Protein AF-A0A2A8SCL5-F1 (afdb_monomer_lite)

pLDDT: mean 75.27, std 8.71, range [51.28, 86.62]

Structure (mmCIF, N/CA/C/O backbone):
data_AF-A0A2A8SCL5-F1
#
_entry.id   AF-A0A2A8SCL5-F1
#
loop_
_atom_site.group_PDB
_atom_site.id
_atom_site.type_symbol
_atom_site.label_atom_id
_atom_site.label_alt_id
_atom_site.label_comp_id
_atom_site.label_asym_id
_atom_site.label_entity_id
_atom_site.label_seq_id
_atom_site.pdbx_PDB_ins_code
_atom_site.Cartn_x
_atom_site.Cartn_y
_atom_site.Cartn_z
_atom_site.occupancy
_atom_site.B_iso_or_equiv
_atom_site.auth_seq_id
_atom_site.auth_comp_id
_atom_site.auth_asym_id
_atom_site.auth_atom_id
_atom_site.pdbx_PDB_model_num
ATOM 1 N N . MET A 1 1 ? 6.049 -10.155 -19.888 1.00 60.50 1 MET A N 1
ATOM 2 C CA . MET A 1 1 ? 5.060 -9.073 -20.096 1.00 60.50 1 MET A CA 1
ATOM 3 C C . MET A 1 1 ? 5.385 -7.900 -19.166 1.00 60.50 1 MET A C 1
ATOM 5 O O . MET A 1 1 ? 4.647 -7.684 -18.212 1.00 60.50 1 MET A O 1
ATOM 9 N N . PRO A 1 2 ? 6.489 -7.173 -19.408 1.00 67.56 2 PRO A N 1
ATOM 10 C CA . PRO A 1 2 ? 6.923 -6.066 -18.543 1.00 67.56 2 PRO A CA 1
ATOM 11 C C . PRO A 1 2 ? 5.839 -4.978 -18.435 1.00 67.56 2 PRO A C 1
ATOM 13 O O . PRO A 1 2 ? 5.325 -4.718 -17.355 1.00 67.56 2 PRO A O 1
ATOM 16 N N . TYR A 1 3 ? 5.296 -4.532 -19.572 1.00 75.12 3 TYR A N 1
ATOM 17 C CA . TYR A 1 3 ? 4.231 -3.520 -19.644 1.00 75.12 3 TYR A CA 1
ATOM 18 C C . TYR A 1 3 ? 3.021 -3.748 -18.724 1.00 75.12 3 TYR A C 1
ATOM 20 O O . TYR A 1 3 ? 2.461 -2.791 -18.197 1.00 75.12 3 TYR A O 1
ATOM 28 N N . VAL A 1 4 ? 2.605 -5.002 -18.516 1.00 76.94 4 VAL A N 1
ATOM 29 C CA . VAL A 1 4 ? 1.467 -5.318 -17.639 1.00 76.94 4 VAL A CA 1
ATOM 30 C C . VAL A 1 4 ? 1.834 -5.078 -16.173 1.00 76.94 4 VAL A C 1
ATOM 32 O O . VAL A 1 4 ? 1.024 -4.526 -15.434 1.00 76.94 4 VAL A O 1
ATOM 35 N N . VAL A 1 5 ? 3.056 -5.434 -15.766 1.00 77.31 5 VAL A N 1
ATOM 36 C CA . VAL A 1 5 ? 3.579 -5.217 -14.407 1.00 77.31 5 VAL A CA 1
ATOM 37 C C . VAL A 1 5 ? 3.754 -3.724 -14.133 1.00 77.31 5 VAL A C 1
ATOM 39 O O . VAL A 1 5 ? 3.362 -3.256 -13.061 1.00 77.31 5 VAL A O 1
ATOM 42 N N . HIS A 1 6 ? 4.220 -2.965 -15.125 1.00 77.38 6 HIS A N 1
ATOM 43 C CA . HIS A 1 6 ? 4.358 -1.514 -15.030 1.00 77.38 6 HIS A CA 1
ATOM 44 C C . HIS A 1 6 ? 3.011 -0.824 -14.785 1.00 77.38 6 HIS A C 1
ATOM 46 O O . HIS A 1 6 ? 2.853 -0.053 -13.835 1.00 77.38 6 HIS A O 1
ATOM 52 N N . ILE A 1 7 ? 2.002 -1.155 -15.600 1.00 83.06 7 ILE A N 1
ATOM 53 C CA . ILE A 1 7 ? 0.647 -0.599 -15.477 1.00 83.06 7 ILE A CA 1
ATOM 54 C C . ILE A 1 7 ? 0.032 -0.976 -14.122 1.00 83.06 7 ILE A C 1
ATOM 56 O O . ILE A 1 7 ? -0.548 -0.119 -13.451 1.00 83.06 7 ILE A O 1
ATOM 60 N N . LEU A 1 8 ? 0.193 -2.231 -13.685 1.00 83.19 8 LEU A N 1
ATOM 61 C CA . LEU A 1 8 ? -0.326 -2.703 -12.399 1.00 83.19 8 LEU A CA 1
ATOM 62 C C . LEU A 1 8 ? 0.323 -1.972 -11.215 1.00 83.19 8 LEU A C 1
ATOM 64 O O . LEU A 1 8 ? -0.365 -1.591 -10.267 1.00 83.19 8 LEU A O 1
ATOM 68 N N . SER A 1 9 ? 1.635 -1.74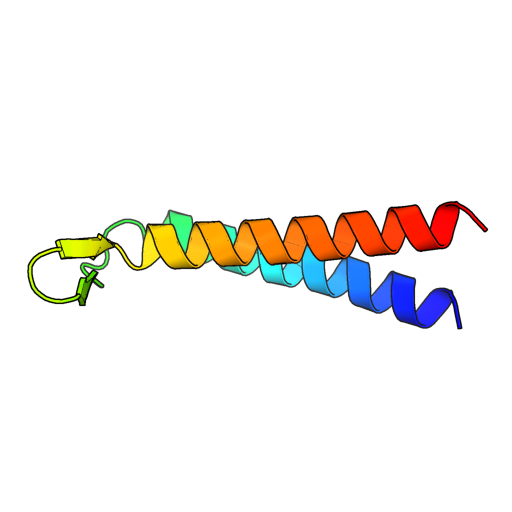6 -11.285 1.00 79.38 9 SER A N 1
ATOM 69 C CA . SER A 1 9 ? 2.409 -1.091 -10.227 1.00 79.38 9 SER A CA 1
ATOM 70 C C . SER A 1 9 ? 2.033 0.379 -10.084 1.00 79.38 9 SER A C 1
ATOM 72 O O . SER A 1 9 ? 1.798 0.853 -8.971 1.00 79.38 9 SER A O 1
ATOM 74 N N . VAL A 1 10 ? 1.874 1.087 -11.206 1.00 83.56 10 VAL A N 1
ATOM 75 C CA . VAL A 1 10 ? 1.360 2.463 -11.211 1.00 83.56 10 VAL A CA 1
ATOM 76 C C . VAL A 1 10 ? -0.043 2.503 -10.601 1.00 83.56 10 VAL A C 1
ATOM 78 O O . VAL A 1 10 ? -0.312 3.326 -9.725 1.00 83.56 10 VAL A O 1
ATOM 81 N N . PHE A 1 11 ? -0.923 1.571 -10.979 1.00 86.62 11 P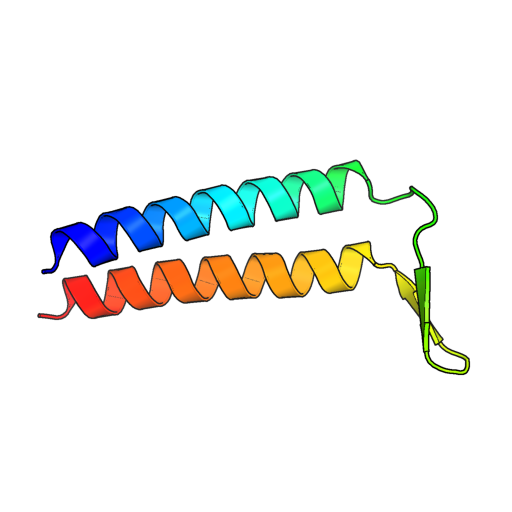HE A N 1
ATOM 82 C CA . PHE A 1 11 ? -2.276 1.498 -10.427 1.00 86.62 11 PHE A CA 1
ATOM 83 C C . PHE A 1 11 ? -2.277 1.249 -8.909 1.00 86.62 11 PHE A C 1
ATOM 85 O O . PHE A 1 11 ? -3.013 1.912 -8.176 1.00 86.62 11 PHE A O 1
ATOM 92 N N . MET A 1 12 ? -1.413 0.358 -8.412 1.00 81.31 12 MET A N 1
ATOM 93 C CA . MET A 1 12 ? -1.233 0.105 -6.977 1.00 81.31 12 MET A CA 1
ATOM 94 C C . MET A 1 12 ? -0.770 1.350 -6.216 1.00 81.31 12 MET A C 1
ATOM 96 O O . MET A 1 12 ? -1.276 1.614 -5.124 1.00 81.31 12 MET A O 1
ATOM 100 N N . ILE A 1 13 ? 0.132 2.147 -6.793 1.00 83.88 13 ILE A N 1
ATOM 101 C CA . ILE A 1 13 ? 0.596 3.401 -6.185 1.00 83.88 13 ILE A CA 1
ATOM 102 C C . ILE A 1 13 ? -0.555 4.411 -6.095 1.00 83.88 13 ILE A C 1
ATOM 104 O O . ILE A 1 13 ? -0.764 5.006 -5.036 1.00 83.88 13 ILE A O 1
ATOM 108 N N . PHE A 1 14 ? -1.350 4.566 -7.159 1.00 85.62 14 PHE A N 1
ATOM 109 C CA . PHE A 1 14 ? -2.515 5.458 -7.152 1.00 85.62 14 PHE A CA 1
ATOM 110 C C . PHE A 1 14 ? -3.585 5.012 -6.150 1.00 85.62 14 PHE A C 1
ATOM 112 O O . PHE A 1 14 ? -4.061 5.824 -5.354 1.00 85.62 14 PHE A O 1
ATOM 119 N N . VAL A 1 15 ? -3.940 3.725 -6.135 1.00 84.75 15 VAL A N 1
ATOM 120 C CA . VAL A 1 15 ? -4.923 3.168 -5.190 1.00 84.75 15 VAL A CA 1
ATOM 121 C C . VAL A 1 15 ? -4.429 3.299 -3.748 1.00 84.75 15 VAL A C 1
ATOM 123 O O . VAL A 1 15 ? -5.184 3.738 -2.875 1.00 84.75 15 VAL A O 1
ATOM 126 N N . GLY A 1 16 ? -3.155 2.985 -3.501 1.00 82.75 16 GLY A N 1
ATOM 127 C CA . GLY A 1 16 ? -2.507 3.168 -2.208 1.00 82.75 16 GLY A CA 1
ATOM 128 C C . GLY A 1 16 ? -2.540 4.630 -1.764 1.00 82.75 16 GLY A C 1
ATOM 129 O O . GLY A 1 16 ? -2.970 4.912 -0.649 1.00 82.75 16 GLY A O 1
ATOM 130 N N . GLY A 1 17 ? -2.193 5.568 -2.649 1.00 81.81 17 GLY A N 1
ATOM 131 C CA . GLY A 1 17 ? -2.230 7.008 -2.385 1.00 81.81 17 GLY A CA 1
ATOM 132 C C . GLY A 1 17 ? -3.633 7.539 -2.074 1.00 81.81 17 GLY A C 1
ATOM 133 O O . GLY A 1 17 ? -3.810 8.268 -1.096 1.00 81.81 17 GLY A O 1
ATOM 134 N N . ILE A 1 18 ? -4.653 7.126 -2.836 1.00 83.81 18 ILE A N 1
ATOM 135 C CA . ILE A 1 18 ? -6.060 7.492 -2.587 1.00 83.81 18 ILE A CA 1
ATOM 136 C C . ILE A 1 18 ? -6.526 6.941 -1.238 1.00 83.81 18 ILE A C 1
ATOM 138 O O . ILE A 1 18 ? -7.172 7.655 -0.468 1.00 83.81 18 ILE A O 1
ATOM 142 N N . SER A 1 19 ? -6.184 5.690 -0.927 1.00 78.69 19 SER A N 1
ATOM 143 C CA . SER A 1 19 ? -6.492 5.068 0.361 1.00 78.69 19 SER A CA 1
ATOM 144 C C . SER A 1 19 ? -5.816 5.812 1.516 1.00 78.69 19 SER A C 1
ATOM 146 O O . SER A 1 19 ? -6.460 6.078 2.528 1.00 78.69 19 SER A O 1
ATOM 148 N N . LEU A 1 20 ? -4.566 6.248 1.343 1.00 80.12 20 LEU A N 1
ATOM 149 C CA . LEU A 1 20 ? -3.801 7.024 2.322 1.00 80.12 20 LEU A CA 1
ATOM 150 C C . LEU A 1 20 ? -4.410 8.417 2.547 1.00 80.12 20 LEU A C 1
ATOM 152 O O . LEU A 1 20 ? -4.621 8.824 3.692 1.00 80.12 20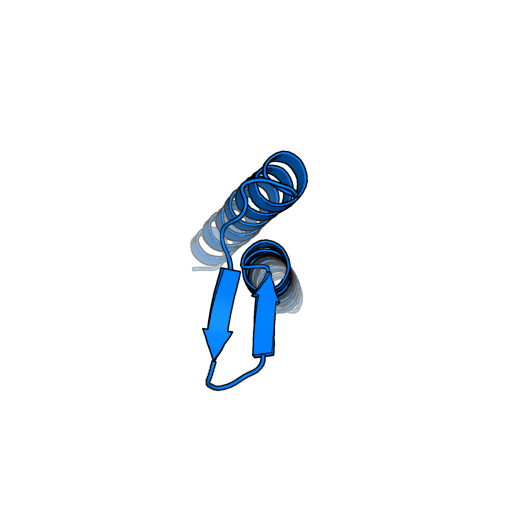 LEU A O 1
A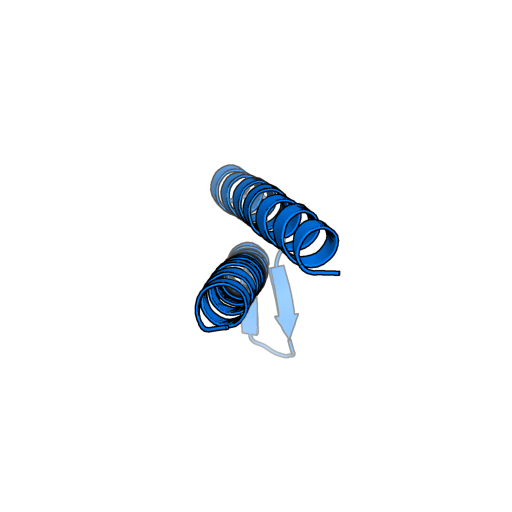TOM 156 N N . TYR A 1 21 ? -4.773 9.110 1.463 1.00 79.25 21 TYR A N 1
ATOM 157 C CA . TYR A 1 21 ? -5.471 10.396 1.508 1.00 79.25 21 TYR A CA 1
ATOM 158 C C . TYR A 1 21 ? -6.833 10.268 2.193 1.00 79.25 21 TYR A C 1
ATOM 160 O O . TYR A 1 21 ? -7.163 11.061 3.075 1.00 79.25 21 TYR A O 1
ATOM 168 N N . ARG A 1 22 ? -7.607 9.233 1.846 1.00 75.81 22 ARG A N 1
ATOM 169 C CA . ARG A 1 22 ? -8.883 8.921 2.497 1.00 75.81 22 ARG A CA 1
ATOM 170 C C . ARG A 1 22 ? -8.655 8.666 3.983 1.00 75.81 22 ARG A C 1
ATOM 172 O O . ARG A 1 22 ? -9.296 9.296 4.815 1.00 75.81 22 ARG A O 1
ATOM 179 N N . SER A 1 23 ? -7.687 7.825 4.322 1.00 74.69 23 SER A N 1
ATOM 180 C CA . SER A 1 23 ? -7.298 7.541 5.699 1.00 74.69 23 SER A CA 1
ATOM 181 C C . SER A 1 23 ? -7.049 8.851 6.466 1.00 74.69 23 SER A C 1
ATOM 183 O O . SER A 1 23 ? -7.713 9.117 7.467 1.00 74.69 23 SER A O 1
ATOM 185 N N . LEU A 1 24 ? -6.167 9.719 5.963 1.00 73.81 24 LEU A N 1
ATOM 186 C CA . LEU A 1 24 ? -5.833 11.005 6.586 1.00 73.81 24 LEU A CA 1
ATOM 187 C C . LEU A 1 24 ? -7.019 11.972 6.673 1.00 73.81 24 LEU A C 1
ATOM 189 O O . LEU A 1 24 ? -7.184 12.632 7.695 1.00 73.81 24 LEU A O 1
ATOM 193 N N . LYS A 1 25 ? -7.861 12.041 5.640 1.00 72.44 25 LYS A N 1
ATOM 194 C CA . LYS A 1 25 ? -9.045 12.909 5.616 1.00 72.44 25 LYS A CA 1
ATOM 195 C C . LYS A 1 25 ? -10.108 12.469 6.624 1.00 72.44 25 LYS A C 1
ATOM 197 O O . LYS A 1 25 ? -10.755 13.309 7.239 1.00 72.44 25 LYS A O 1
ATOM 202 N N . TYR A 1 26 ? -10.273 11.162 6.822 1.00 68.62 26 TYR A N 1
ATOM 203 C CA . TYR A 1 26 ? -11.219 10.584 7.782 1.00 68.62 26 TYR A CA 1
ATOM 204 C C . TYR A 1 26 ? -10.570 10.287 9.151 1.00 68.62 26 TYR A C 1
ATOM 206 O O . TYR A 1 26 ? -11.154 9.568 9.970 1.00 68.62 26 TYR A O 1
ATOM 214 N N . LYS A 1 27 ? -9.389 10.866 9.432 1.00 62.75 27 LYS A N 1
ATOM 215 C CA . LYS A 1 27 ? -8.683 10.844 10.725 1.00 62.75 27 LYS A CA 1
ATOM 216 C C . LYS A 1 27 ? -9.524 11.557 11.791 1.00 62.75 27 LYS A C 1
ATOM 218 O O . LYS A 1 27 ? -9.315 12.721 12.100 1.00 62.75 27 LYS A O 1
ATOM 223 N N . GLY A 1 28 ? -10.529 10.863 12.314 1.00 59.00 28 GLY A N 1
ATOM 224 C CA . GLY A 1 28 ? -11.491 11.426 13.265 1.00 59.00 28 GLY A CA 1
ATOM 225 C C . GLY A 1 28 ? -12.888 10.812 13.213 1.00 59.00 28 GLY A C 1
ATOM 226 O O . GLY A 1 28 ? -13.660 11.026 14.138 1.00 59.00 28 GLY A O 1
ATOM 227 N N . TYR A 1 29 ? -13.213 9.988 12.210 1.00 60.19 29 TYR A N 1
ATOM 228 C CA . TYR A 1 29 ? -14.556 9.401 12.045 1.00 60.19 29 TYR A CA 1
ATOM 229 C C . TYR A 1 29 ? -14.940 8.317 13.074 1.00 60.19 29 TYR A C 1
ATOM 231 O O . TYR A 1 29 ? -15.896 7.576 12.875 1.00 60.19 29 TYR A O 1
ATOM 239 N N . GLY A 1 30 ? -14.205 8.199 14.182 1.00 56.16 30 GLY A N 1
ATOM 240 C CA . GLY A 1 30 ? -14.588 7.343 15.308 1.00 56.16 30 GLY A CA 1
ATOM 241 C C . GLY A 1 30 ? -14.624 5.838 15.009 1.00 56.16 30 GLY A C 1
ATOM 242 O O . GLY A 1 30 ? -15.133 5.067 15.819 1.00 56.16 30 GLY A O 1
ATOM 243 N N . ALA A 1 31 ? -14.087 5.399 13.868 1.00 63.75 31 ALA A N 1
ATOM 244 C CA . ALA A 1 31 ? -14.017 3.991 13.508 1.00 63.75 31 ALA A CA 1
ATOM 245 C C . ALA A 1 31 ? -12.806 3.347 14.211 1.00 63.75 31 ALA A C 1
ATOM 247 O O . ALA A 1 31 ? -11.648 3.569 13.843 1.00 63.75 31 ALA A O 1
ATOM 248 N N . TYR A 1 32 ? -13.075 2.557 15.251 1.00 66.38 32 TYR A N 1
ATOM 249 C CA . TYR A 1 32 ? -12.062 1.844 16.030 1.00 66.38 32 TYR A CA 1
ATOM 250 C C . TYR A 1 32 ? -12.261 0.341 15.893 1.00 66.38 32 TYR A C 1
ATOM 252 O O . TYR A 1 32 ? -13.360 -0.167 16.117 1.00 66.38 32 TYR A O 1
ATOM 260 N N . PHE A 1 33 ? -11.184 -0.381 15.601 1.00 63.81 33 PHE A N 1
ATOM 261 C CA . PHE A 1 33 ? -11.182 -1.832 15.692 1.00 63.81 33 PHE A CA 1
ATOM 262 C C . PHE A 1 33 ? -10.875 -2.208 17.148 1.00 63.81 33 PHE A C 1
ATOM 264 O O . PHE A 1 33 ? -9.798 -1.904 17.669 1.00 63.81 33 PHE A O 1
ATOM 271 N N . LYS A 1 34 ? -11.852 -2.797 17.849 1.00 58.38 34 LYS A N 1
ATOM 272 C CA . LYS A 1 34 ? -11.666 -3.292 19.222 1.00 58.38 34 LYS A CA 1
ATOM 273 C C . LYS A 1 34 ? -11.070 -4.694 19.165 1.00 58.38 34 LYS A C 1
ATOM 275 O O . LYS A 1 34 ? -11.773 -5.647 18.845 1.00 58.38 34 LYS A O 1
ATOM 280 N N . VAL A 1 35 ? -9.803 -4.830 19.545 1.00 69.06 35 VAL A N 1
ATOM 281 C CA . VAL A 1 35 ? -9.176 -6.136 19.784 1.00 69.06 35 VAL A CA 1
ATOM 282 C C . VAL A 1 35 ? -9.004 -6.301 21.290 1.00 69.06 35 VAL A C 1
ATOM 284 O O . VAL A 1 35 ? -8.142 -5.674 21.907 1.00 69.06 35 VAL A O 1
ATOM 287 N N . LYS A 1 36 ? -9.859 -7.128 21.903 1.00 69.50 36 LYS A N 1
ATOM 288 C CA . LYS A 1 36 ? -9.938 -7.361 23.360 1.00 69.50 36 LYS A CA 1
ATOM 289 C C . LYS A 1 36 ? -10.098 -6.066 24.181 1.00 69.50 36 LYS A C 1
ATOM 291 O O . LYS A 1 36 ? -11.223 -5.654 24.448 1.00 69.50 36 LYS A O 1
ATOM 296 N N . LYS A 1 37 ? -8.989 -5.432 24.588 1.00 65.06 37 LYS A N 1
ATOM 297 C CA . LYS A 1 37 ? -8.943 -4.173 25.363 1.00 65.06 37 LYS A CA 1
ATOM 298 C C . LYS A 1 37 ? -8.295 -3.004 24.610 1.00 65.06 37 LYS A C 1
ATOM 300 O O . LYS A 1 37 ? -8.448 -1.866 25.047 1.00 65.06 37 LYS A O 1
ATOM 305 N N . LEU A 1 38 ? -7.612 -3.248 23.488 1.00 63.41 38 LEU A N 1
ATOM 306 C CA . LEU A 1 38 ? -7.024 -2.185 22.673 1.00 63.41 38 LEU A CA 1
ATOM 307 C C . LEU A 1 38 ? -8.035 -1.686 21.638 1.00 63.41 38 LEU A C 1
ATOM 309 O O . LEU A 1 38 ? -8.590 -2.460 20.856 1.00 63.41 38 LEU A O 1
ATOM 313 N N . LYS A 1 39 ? -8.251 -0.370 21.625 1.00 70.06 39 LYS A N 1
ATOM 314 C CA . LYS A 1 39 ? -8.936 0.329 20.536 1.00 70.06 39 LYS A CA 1
ATOM 315 C C . LYS A 1 39 ? -7.867 0.814 19.569 1.00 70.06 39 LYS A C 1
ATOM 317 O O . LYS A 1 39 ? -7.214 1.819 19.841 1.00 70.06 39 LYS A O 1
ATOM 322 N N . ILE A 1 40 ? -7.678 0.102 18.465 1.00 71.69 40 ILE A N 1
ATOM 323 C CA . ILE A 1 40 ? -6.768 0.558 17.415 1.00 71.69 40 ILE A CA 1
ATOM 324 C C . ILE A 1 40 ? -7.596 1.417 16.450 1.00 71.69 40 ILE A C 1
ATOM 326 O O . ILE A 1 40 ? -8.622 0.944 15.948 1.00 71.69 40 ILE A O 1
ATOM 330 N N . PRO A 1 41 ? -7.216 2.683 16.205 1.00 73.38 41 PRO A N 1
ATOM 331 C CA . PRO A 1 41 ? -7.877 3.506 15.201 1.00 73.38 41 PRO A CA 1
ATOM 332 C C . PRO A 1 41 ? -7.744 2.826 13.840 1.00 73.38 41 PRO A C 1
ATOM 334 O O . PRO A 1 41 ? -6.626 2.530 13.413 1.00 73.38 41 PRO A O 1
ATOM 337 N N . LEU A 1 42 ? -8.859 2.617 13.136 1.00 72.94 42 LEU A N 1
ATOM 338 C CA . LEU A 1 42 ? -8.829 1.999 11.804 1.00 72.94 42 LEU A CA 1
ATOM 339 C C . LEU A 1 42 ? -7.939 2.784 10.836 1.00 72.94 42 LEU A C 1
ATOM 341 O O . LEU A 1 42 ? -7.248 2.186 10.026 1.00 72.94 42 LEU A O 1
ATOM 345 N N . TRP A 1 43 ? -7.861 4.105 11.008 1.00 71.12 43 TRP A N 1
ATOM 346 C CA . TRP A 1 43 ? -6.943 4.988 10.288 1.00 71.12 43 TRP A CA 1
ATOM 347 C C . TRP A 1 43 ? -5.478 4.507 10.294 1.00 71.12 43 TRP A C 1
ATOM 349 O O . TRP A 1 43 ? -4.813 4.566 9.262 1.00 71.12 43 TRP A O 1
ATOM 359 N N . ILE A 1 44 ? -4.979 3.991 11.425 1.00 76.06 44 ILE A N 1
ATOM 360 C CA . ILE A 1 44 ? -3.592 3.510 11.547 1.00 76.06 44 ILE A CA 1
ATOM 361 C C . ILE A 1 44 ? -3.398 2.213 10.756 1.00 76.06 44 ILE A C 1
ATOM 363 O O . ILE A 1 44 ? -2.392 2.049 10.069 1.00 76.06 44 ILE A O 1
ATOM 367 N N . ILE A 1 45 ? -4.381 1.314 10.806 1.00 79.69 45 ILE A N 1
ATOM 368 C CA . ILE A 1 45 ? -4.354 0.055 10.053 1.00 79.69 45 ILE A CA 1
ATOM 369 C C . ILE A 1 45 ? -4.398 0.360 8.553 1.00 79.69 45 ILE A C 1
ATOM 371 O O . ILE A 1 45 ? -3.558 -0.117 7.795 1.00 79.69 45 ILE A O 1
ATOM 375 N N . THR A 1 46 ? -5.322 1.223 8.130 1.00 78.56 46 THR A N 1
ATOM 376 C CA . THR A 1 46 ? -5.466 1.637 6.731 1.00 78.56 46 THR A CA 1
ATOM 377 C C . THR A 1 46 ? -4.221 2.365 6.226 1.00 78.56 46 THR A C 1
ATOM 379 O O . THR A 1 46 ? -3.824 2.161 5.081 1.00 78.56 46 THR A O 1
ATOM 382 N N . LEU A 1 47 ? -3.558 3.170 7.065 1.00 81.00 47 LEU A N 1
ATOM 383 C CA . LEU A 1 47 ? -2.259 3.771 6.746 1.00 81.00 47 LEU A CA 1
ATOM 384 C C . LEU A 1 47 ? -1.184 2.713 6.493 1.00 81.00 47 LEU A C 1
ATOM 386 O O . LEU A 1 47 ? -0.514 2.778 5.466 1.00 81.00 47 LEU A O 1
ATOM 390 N N . GLY A 1 48 ? -1.043 1.741 7.398 1.00 83.50 48 GLY A N 1
ATOM 391 C CA . GLY A 1 48 ? -0.053 0.671 7.268 1.00 83.50 48 GLY A CA 1
ATOM 392 C C . GLY A 1 48 ? -0.259 -0.158 6.001 1.00 83.50 48 GLY A C 1
ATOM 393 O O . GLY A 1 48 ? 0.686 -0.379 5.248 1.00 83.50 48 GLY A O 1
ATOM 394 N N . VAL A 1 49 ? -1.508 -0.536 5.711 1.00 81.88 49 VAL A N 1
ATOM 395 C CA . VAL A 1 49 ? -1.859 -1.268 4.483 1.00 81.88 49 VAL A CA 1
ATOM 396 C C . VAL A 1 49 ? -1.590 -0.421 3.236 1.00 81.88 49 VAL A C 1
ATOM 398 O O . VAL A 1 49 ? -1.027 -0.922 2.269 1.00 81.88 49 VAL A O 1
ATOM 401 N N . SER A 1 50 ? -1.931 0.871 3.255 1.00 81.25 50 SER A N 1
ATOM 402 C CA . SER A 1 50 ? -1.708 1.762 2.105 1.00 81.25 50 SER A CA 1
ATOM 403 C C . SER A 1 50 ? -0.217 1.943 1.808 1.00 81.25 50 SER A C 1
ATOM 405 O O . SER A 1 50 ? 0.191 1.854 0.654 1.00 81.25 50 SER A O 1
ATOM 407 N N . LEU A 1 51 ? 0.604 2.137 2.845 1.00 83.62 51 LEU A N 1
ATOM 408 C CA . LEU A 1 51 ? 2.064 2.199 2.725 1.00 83.62 51 LEU A CA 1
ATOM 409 C C . LEU A 1 51 ? 2.642 0.893 2.179 1.00 83.62 51 LEU A C 1
ATOM 411 O O . LEU A 1 51 ? 3.495 0.926 1.299 1.00 83.62 51 LEU A O 1
ATOM 415 N N . PHE A 1 52 ? 2.150 -0.252 2.653 1.00 85.44 52 PHE A N 1
ATOM 416 C CA . PHE A 1 52 ? 2.599 -1.557 2.177 1.00 85.44 52 PHE A CA 1
ATOM 417 C C . PHE A 1 52 ? 2.309 -1.766 0.683 1.00 85.44 52 PHE A C 1
ATOM 419 O O . PHE A 1 52 ? 3.182 -2.216 -0.056 1.00 85.44 52 PHE A O 1
ATOM 426 N N . VAL A 1 53 ? 1.114 -1.385 0.222 1.00 84.00 53 VAL A N 1
ATOM 427 C CA . VAL A 1 53 ? 0.730 -1.478 -1.197 1.00 84.00 53 VAL A CA 1
ATOM 428 C C . VAL A 1 53 ? 1.585 -0.557 -2.073 1.00 84.00 53 VAL A C 1
ATOM 430 O O . VAL A 1 53 ? 2.019 -0.971 -3.146 1.00 84.00 53 VAL A O 1
ATOM 433 N N . ILE A 1 54 ? 1.886 0.661 -1.611 1.00 84.81 54 ILE A N 1
ATOM 434 C CA . ILE A 1 54 ? 2.780 1.584 -2.328 1.00 84.81 54 ILE A CA 1
ATOM 435 C C . ILE A 1 54 ? 4.194 0.995 -2.421 1.00 84.81 54 ILE A C 1
ATOM 437 O O . ILE A 1 54 ? 4.772 0.974 -3.506 1.00 84.81 54 ILE A O 1
ATOM 441 N N . SER A 1 55 ? 4.731 0.467 -1.316 1.00 83.75 55 SER A N 1
ATOM 442 C CA . SER A 1 55 ? 6.054 -0.168 -1.300 1.00 83.75 55 SER A CA 1
ATOM 443 C C . SER A 1 55 ? 6.132 -1.383 -2.225 1.00 83.75 55 SER A C 1
ATOM 445 O O . SER A 1 55 ? 7.132 -1.544 -2.918 1.00 83.75 55 SER A O 1
ATOM 447 N N . MET A 1 56 ? 5.080 -2.207 -2.289 1.00 82.75 56 MET A N 1
ATOM 448 C CA . MET A 1 56 ? 4.972 -3.321 -3.241 1.00 82.75 56 MET A CA 1
ATOM 449 C C . MET A 1 56 ? 5.003 -2.837 -4.697 1.00 82.75 56 MET A C 1
ATOM 451 O O . MET A 1 56 ? 5.726 -3.408 -5.509 1.00 82.75 56 MET A O 1
ATOM 455 N N . GLY A 1 57 ? 4.270 -1.765 -5.021 1.00 82.62 57 GLY A N 1
ATOM 456 C CA . GLY A 1 57 ? 4.286 -1.169 -6.361 1.00 82.62 57 GLY A CA 1
ATOM 457 C C . GLY A 1 57 ? 5.666 -0.627 -6.747 1.00 82.62 57 GLY A C 1
ATOM 458 O O . GLY A 1 57 ? 6.143 -0.878 -7.849 1.00 82.62 57 GLY A O 1
ATOM 459 N N . ILE A 1 58 ? 6.353 0.055 -5.826 1.00 81.94 58 ILE A N 1
ATOM 460 C CA . ILE A 1 58 ? 7.723 0.545 -6.053 1.00 81.94 58 ILE A CA 1
ATOM 461 C C . ILE A 1 58 ? 8.700 -0.624 -6.221 1.00 81.94 58 ILE A C 1
ATOM 463 O O . ILE A 1 58 ? 9.537 -0.600 -7.118 1.00 81.94 58 ILE A O 1
ATOM 467 N N . TYR A 1 59 ? 8.585 -1.662 -5.392 1.00 84.31 59 TYR A N 1
ATOM 468 C CA . TYR A 1 59 ? 9.432 -2.849 -5.487 1.00 84.31 59 TYR A CA 1
ATOM 469 C C . TYR A 1 59 ? 9.257 -3.570 -6.828 1.00 84.31 59 TYR A C 1
ATOM 471 O O . TYR A 1 59 ? 10.246 -3.952 -7.446 1.00 84.31 59 TYR A O 1
ATOM 479 N N . ALA A 1 60 ? 8.019 -3.701 -7.310 1.00 81.25 60 ALA A N 1
ATOM 480 C CA . ALA A 1 60 ? 7.730 -4.281 -8.617 1.00 81.25 60 ALA A CA 1
ATOM 481 C C . ALA A 1 60 ? 8.323 -3.451 -9.771 1.00 81.25 60 ALA A C 1
ATOM 483 O O . ALA A 1 60 ? 8.890 -4.032 -10.693 1.00 81.25 60 ALA A O 1
ATOM 484 N N . LEU A 1 61 ? 8.280 -2.114 -9.685 1.00 80.31 61 LEU A N 1
ATOM 485 C CA . LEU A 1 61 ? 8.933 -1.224 -10.657 1.00 80.31 61 LEU A CA 1
ATOM 486 C C . LEU A 1 61 ? 10.460 -1.368 -10.651 1.00 80.31 61 LEU A C 1
ATOM 488 O O . LEU A 1 61 ? 11.076 -1.393 -11.714 1.00 80.31 61 LEU A O 1
ATOM 492 N N . ILE A 1 62 ? 11.072 -1.470 -9.467 1.00 81.25 62 ILE A N 1
ATOM 493 C CA . ILE A 1 62 ? 12.521 -1.679 -9.332 1.00 81.25 62 ILE A CA 1
ATOM 494 C C . ILE A 1 62 ? 12.907 -3.025 -9.940 1.00 81.25 62 ILE A C 1
ATOM 496 O O . ILE A 1 62 ? 13.845 -3.080 -10.729 1.00 81.25 62 ILE A O 1
ATOM 500 N N . LEU A 1 63 ? 12.166 -4.085 -9.604 1.00 79.62 63 LEU A N 1
ATOM 501 C CA . LEU A 1 63 ? 12.419 -5.426 -10.115 1.00 79.62 63 LEU A CA 1
ATOM 502 C C . LEU A 1 63 ? 12.315 -5.462 -11.642 1.00 79.62 63 LEU A C 1
ATOM 504 O O . LEU A 1 63 ? 13.148 -6.090 -12.283 1.00 79.62 63 LEU A O 1
ATOM 508 N N . GLU A 1 64 ? 11.330 -4.773 -12.221 1.00 72.88 64 GLU A N 1
ATOM 509 C CA . GLU A 1 64 ? 11.158 -4.667 -13.672 1.00 72.88 64 GLU A CA 1
A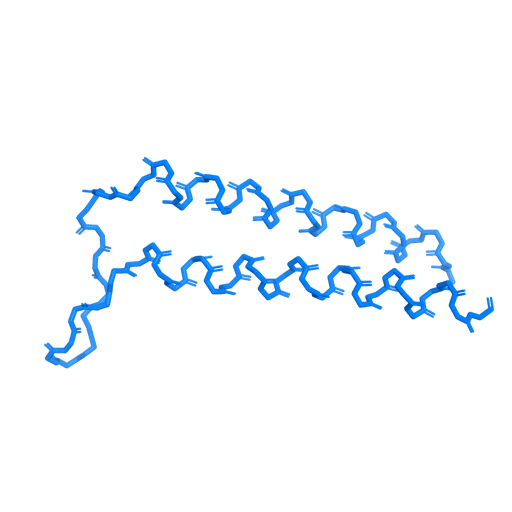TOM 510 C C . GLU A 1 64 ? 12.297 -3.882 -14.346 1.00 72.88 64 GLU A C 1
ATOM 512 O O . GLU A 1 64 ? 12.749 -4.281 -15.412 1.00 72.88 64 GLU A O 1
ATOM 517 N N . GLY A 1 65 ? 12.794 -2.809 -13.719 1.00 65.12 65 GLY A N 1
ATOM 518 C CA . GLY A 1 65 ? 13.907 -2.001 -14.238 1.00 65.12 65 GLY A CA 1
ATOM 519 C C . GLY A 1 65 ? 15.303 -2.616 -14.069 1.00 65.12 65 GLY A C 1
ATOM 520 O O . GLY A 1 65 ? 16.267 -2.080 -14.610 1.00 65.12 65 GLY A O 1
ATOM 521 N N . THR A 1 66 ? 15.433 -3.711 -13.313 1.00 61.62 66 THR A N 1
ATOM 522 C CA . THR A 1 66 ? 16.700 -4.443 -13.112 1.00 61.62 66 THR A CA 1
ATOM 523 C C . THR A 1 66 ? 16.954 -5.588 -14.105 1.00 61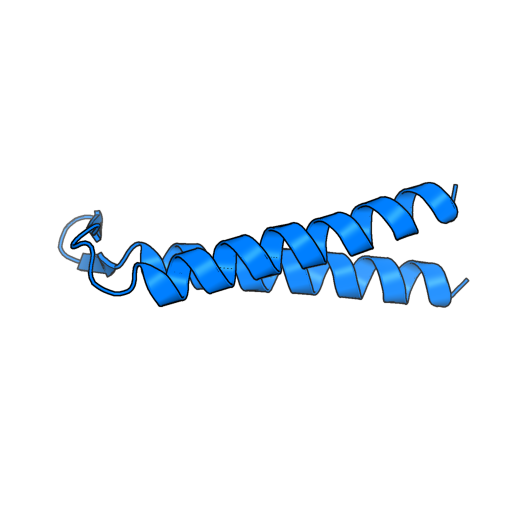.62 66 THR A C 1
ATOM 525 O O . THR A 1 66 ? 17.936 -6.309 -13.926 1.00 61.62 66 THR A O 1
ATOM 528 N N . TRP A 1 67 ? 16.117 -5.756 -15.137 1.00 51.28 67 TRP A N 1
ATOM 529 C CA . TRP A 1 67 ? 16.319 -6.728 -16.226 1.00 51.28 67 TRP A CA 1
ATOM 530 C C . TRP A 1 67 ? 16.703 -6.062 -17.544 1.00 51.28 67 TRP A C 1
ATOM 532 O O . TRP A 1 67 ? 16.089 -5.028 -17.887 1.00 51.28 67 TRP A O 1
#

Sequence (67 aa):
MPYVVHILSVFMIFVGGISLYRSLKYKGYGAYFKVKKLKIPLWIITLGVSLFVISMGIYALILEGTW

Secondary structure (DSSP, 8-state):
-HHHHHHHHHHHHHHHHHHHHHHHHTTTS--EEEETTEEEEHHHHHHHHHHHHHHHHHHHHHHHHT-

Foldseek 3Di:
DLVVLLVVLVVLLVVLVVLLVVLVVCVPVPDFDDDPPDTHRVSVVSNVVSVVSNVVSVVSVVVSVVD

Radius of gyration: 15.22 Å; chains: 1; bounding box: 31×22×46 Å